Protein AF-A0A835HYX6-F1 (afdb_monomer)

Organism: NCBI:txid261450

Nearest PDB structures (foldseek):
  7l9q-assembly1_B  TM=8.003E-01  e=4.617E-05  Pseudomonas protegens Pf-5
  3noq-assembly1_A  TM=8.013E-01  e=2.191E-04  Pseudomonas fluorescens
  4qyt-assembly2_D  TM=8.532E-01  e=2.681E-03  Schizosaccharomyces pombe
  4ge0-assembly2_D  TM=8.534E-01  e=3.070E-03  Schizosaccharomyces pombe
  4ge3-assembly2_D  TM=8.172E-01  e=6.464E-03  Schizosaccharomyces pombe

Mean predicted aligned error: 3.51 Å

Foldseek 3Di:
DDPPVLQVLQPDPVNVVVVVVCVVVQAADEDEACNLCRRCNVNHDDPPDQWDDDRRYIYGHHDVSVVVSVLVVCCVPPNDVSSCVVVVVVPVD

pLDDT: mean 92.67, std 6.35, range [58.16, 97.94]

InterPro domains:
  IPR002818 DJ-1/PfpI [PF01965] (1-46)
  IPR029062 Class I glutamine amidotransferase-like [G3DSA:3.40.50.880] (1-91)
  IPR029062 Class I glutamine amidotransferase-like [SSF52317] (1-87)
  IPR050325 Protein/nucleic acid deglycase [PTHR48094] (1-44)

Sequence (93 aa):
GGMPSSTSLRDCVVLENMVRKQVEEGRLYAAICAAPAVTLGAWAVAVESRVQEDGQTVMSRGAGTAIEYALVLVEKLYGKEKVDEVVGPLNGL

Radius of gyration: 13.87 Å; Cα contacts (8 Å, |Δi|>4): 114; chains: 1; bounding box: 29×29×36 Å

Secondary structure (DSSP, 8-state):
--TTHHHHHHT-HHHHHHHHHHHHTT--EEEETTHIIIIIGGG-----SSEEEETTEEEE-SGGGHHHHHHHHHHHHH-HHHHHHHHGGGTT-

Structure (mmCIF, N/CA/C/O backbone):
data_AF-A0A835HYX6-F1
#
_entry.id   AF-A0A835HYX6-F1
#
loop_
_atom_site.group_PDB
_atom_site.id
_atom_site.type_symbol
_atom_site.label_atom_id
_atom_site.label_alt_id
_atom_site.label_comp_id
_atom_site.label_asym_id
_atom_site.label_entity_id
_atom_site.label_seq_id
_atom_site.pdbx_PDB_ins_code
_atom_site.Cartn_x
_atom_site.Cartn_y
_atom_site.Cartn_z
_atom_site.occupancy
_atom_site.B_iso_or_equiv
_atom_site.auth_seq_id
_atom_site.auth_comp_id
_atom_site.auth_asym_id
_atom_site.auth_atom_id
_atom_site.pdbx_PDB_model_num
ATOM 1 N N . GLY A 1 1 ? 8.218 -0.188 -2.630 1.00 86.06 1 GLY A N 1
ATOM 2 C CA . GLY A 1 1 ? 8.856 1.074 -3.057 1.00 86.06 1 GLY A CA 1
ATOM 3 C C . GLY A 1 1 ? 10.350 0.873 -3.228 1.00 86.06 1 GLY A C 1
ATOM 4 O O . GLY A 1 1 ? 10.826 -0.227 -2.976 1.00 86.06 1 GLY A O 1
ATOM 5 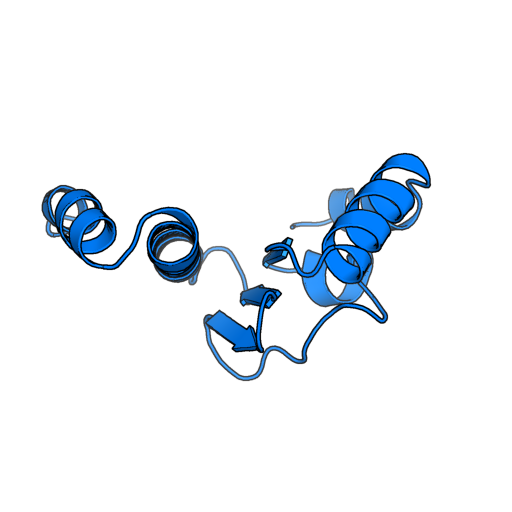N N . GLY A 1 2 ? 11.081 1.915 -3.639 1.00 90.94 2 GLY A N 1
ATOM 6 C CA . GLY A 1 2 ? 12.538 1.867 -3.835 1.00 90.94 2 GLY A CA 1
ATOM 7 C C . GLY A 1 2 ? 12.995 1.091 -5.078 1.00 90.94 2 GLY A C 1
ATOM 8 O O . GLY A 1 2 ? 12.262 0.268 -5.628 1.00 90.94 2 GLY A O 1
ATOM 9 N N . MET A 1 3 ? 14.218 1.364 -5.527 1.00 89.12 3 MET A N 1
ATOM 10 C CA . MET A 1 3 ? 14.872 0.691 -6.657 1.00 89.12 3 MET A CA 1
ATOM 11 C C . MET A 1 3 ? 16.144 -0.016 -6.160 1.00 89.12 3 MET A C 1
ATOM 13 O O . MET A 1 3 ? 16.778 0.512 -5.247 1.00 89.12 3 MET A O 1
ATOM 17 N N . PRO A 1 4 ? 16.514 -1.194 -6.709 1.00 92.75 4 PRO A N 1
ATOM 18 C CA . PRO A 1 4 ? 15.936 -1.873 -7.881 1.00 92.75 4 PRO A CA 1
ATOM 19 C C . PRO A 1 4 ? 14.653 -2.677 -7.604 1.00 92.75 4 PRO A C 1
ATOM 21 O O . PRO A 1 4 ? 13.997 -3.119 -8.545 1.00 92.75 4 PRO A O 1
ATOM 24 N N . SER A 1 5 ? 14.251 -2.833 -6.341 1.00 90.31 5 SER A N 1
ATOM 25 C CA . SER A 1 5 ? 13.167 -3.739 -5.937 1.00 90.31 5 SER A CA 1
ATOM 26 C C . SER A 1 5 ? 11.844 -3.515 -6.675 1.00 90.31 5 SER A C 1
ATOM 28 O O . SER A 1 5 ? 11.206 -4.486 -7.065 1.00 90.31 5 SER A O 1
ATOM 30 N N . SER A 1 6 ? 11.432 -2.264 -6.930 1.00 93.06 6 SER A N 1
ATOM 31 C CA . SER A 1 6 ? 10.175 -1.997 -7.659 1.00 93.06 6 SER A CA 1
ATOM 32 C C . SER A 1 6 ? 10.197 -2.529 -9.100 1.00 93.06 6 SER A C 1
ATOM 34 O O . SER A 1 6 ? 9.148 -2.915 -9.609 1.00 93.06 6 SER A O 1
ATOM 36 N N . THR A 1 7 ? 11.374 -2.609 -9.735 1.00 92.81 7 THR A N 1
ATOM 37 C CA . THR A 1 7 ? 11.529 -3.234 -11.063 1.00 92.81 7 THR A CA 1
ATOM 38 C C . THR A 1 7 ? 11.409 -4.747 -10.966 1.00 92.81 7 THR A C 1
ATOM 40 O O . THR A 1 7 ? 10.636 -5.339 -11.704 1.00 92.81 7 THR A O 1
ATOM 43 N N . SER A 1 8 ? 12.087 -5.373 -10.001 1.00 93.81 8 SER A N 1
ATOM 44 C CA . SER A 1 8 ? 11.957 -6.819 -9.777 1.00 93.81 8 SER A CA 1
ATOM 45 C C . SER A 1 8 ? 10.515 -7.235 -9.478 1.00 93.81 8 SER A C 1
ATOM 47 O O . SER A 1 8 ? 10.072 -8.289 -9.920 1.00 93.81 8 SER A O 1
ATOM 49 N N . LEU A 1 9 ? 9.769 -6.403 -8.744 1.00 94.62 9 LEU A N 1
ATOM 50 C CA . LEU A 1 9 ? 8.361 -6.651 -8.442 1.00 94.62 9 LEU A CA 1
ATOM 51 C C . LEU A 1 9 ? 7.436 -6.453 -9.649 1.00 94.62 9 LEU A C 1
ATOM 53 O O . LEU A 1 9 ? 6.444 -7.166 -9.747 1.00 94.62 9 LEU A O 1
ATOM 57 N N . ARG A 1 10 ? 7.753 -5.528 -10.565 1.00 92.88 10 ARG A N 1
ATOM 58 C CA . ARG A 1 10 ? 6.995 -5.340 -11.815 1.00 92.88 10 ARG A CA 1
ATOM 59 C C . ARG A 1 10 ? 6.986 -6.613 -12.656 1.00 92.88 10 ARG A C 1
ATOM 61 O O . ARG A 1 10 ? 5.958 -6.977 -13.205 1.00 92.88 10 ARG A O 1
ATOM 68 N N . ASP A 1 11 ? 8.126 -7.292 -12.719 1.00 93.31 11 ASP A N 1
ATOM 69 C CA . ASP A 1 11 ? 8.305 -8.475 -13.562 1.00 93.31 11 ASP A CA 1
ATOM 70 C C . ASP A 1 11 ? 7.876 -9.777 -12.832 1.00 93.31 11 ASP A C 1
ATOM 72 O O . ASP A 1 11 ? 8.076 -10.888 -13.326 1.00 93.31 11 ASP A O 1
ATOM 76 N N . CYS A 1 12 ? 7.274 -9.664 -11.638 1.00 95.25 12 CYS A N 1
ATOM 77 C CA . CYS A 1 12 ? 6.821 -10.789 -10.825 1.00 95.25 12 CYS A CA 1
ATOM 78 C C . CYS A 1 12 ? 5.361 -11.157 -11.129 1.00 95.25 12 CYS A C 1
ATOM 80 O O . CYS A 1 12 ? 4.426 -10.586 -10.566 1.00 95.25 12 CYS A O 1
ATOM 82 N N . VAL A 1 13 ? 5.170 -12.205 -11.933 1.00 95.25 13 VAL A N 1
ATOM 83 C CA . VAL A 1 13 ? 3.842 -12.718 -12.329 1.00 95.25 13 VAL A CA 1
ATOM 84 C C . VAL A 1 13 ? 2.963 -13.089 -11.125 1.00 95.25 13 VAL A C 1
ATOM 86 O O . VAL A 1 13 ? 1.743 -12.933 -11.155 1.00 95.25 13 VAL A O 1
ATOM 89 N N . VAL A 1 14 ? 3.562 -13.574 -10.032 1.00 96.69 14 VAL A N 1
ATOM 90 C CA . VAL A 1 14 ? 2.810 -13.902 -8.809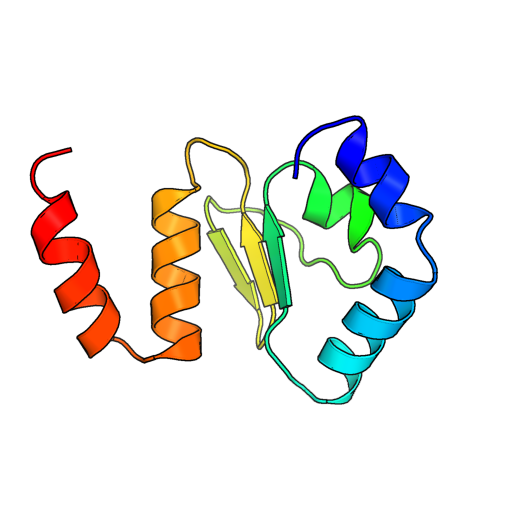 1.00 96.69 14 VAL A CA 1
ATOM 91 C C . VAL A 1 14 ? 2.211 -12.638 -8.194 1.00 96.69 14 VAL A C 1
ATOM 93 O O . VAL A 1 14 ? 1.020 -12.622 -7.888 1.00 96.69 14 VAL A O 1
ATOM 96 N N . LEU A 1 15 ? 3.005 -11.571 -8.056 1.00 94.69 15 LEU A N 1
ATOM 97 C CA . LEU A 1 15 ? 2.523 -10.302 -7.514 1.00 94.69 15 LEU A CA 1
ATOM 98 C C . LEU A 1 15 ? 1.487 -9.662 -8.440 1.00 94.69 15 LEU A C 1
ATOM 100 O O . LEU A 1 15 ? 0.471 -9.173 -7.955 1.00 94.69 15 LEU A O 1
ATOM 104 N N . GLU A 1 16 ? 1.710 -9.707 -9.752 1.00 94.12 16 GLU A N 1
ATOM 105 C CA . GLU A 1 16 ? 0.754 -9.214 -10.743 1.00 94.12 16 GLU A CA 1
ATOM 106 C C . GLU A 1 16 ? -0.622 -9.874 -10.560 1.00 94.12 16 GLU A C 1
ATOM 108 O O . GLU A 1 16 ? -1.634 -9.189 -10.423 1.00 94.12 16 GLU A O 1
ATOM 113 N N . ASN A 1 17 ? -0.661 -11.207 -10.462 1.00 95.50 17 ASN A N 1
ATOM 114 C CA . ASN A 1 17 ? -1.901 -11.947 -10.234 1.00 95.50 17 ASN A CA 1
ATOM 115 C C . ASN A 1 17 ? -2.562 -11.585 -8.895 1.00 95.50 17 ASN A C 1
ATOM 117 O O . ASN A 1 17 ? -3.789 -11.509 -8.814 1.00 95.50 17 ASN A O 1
ATOM 121 N N . MET A 1 18 ? -1.769 -11.351 -7.845 1.00 95.81 18 MET A N 1
ATOM 122 C CA . MET A 1 18 ? -2.287 -10.918 -6.545 1.00 95.81 18 MET A CA 1
ATOM 123 C C . MET A 1 18 ? -2.923 -9.528 -6.625 1.00 95.81 18 MET A C 1
ATOM 125 O O . MET A 1 18 ? -4.035 -9.351 -6.133 1.00 95.81 18 MET A O 1
ATOM 129 N N . VAL A 1 19 ? -2.250 -8.558 -7.252 1.00 94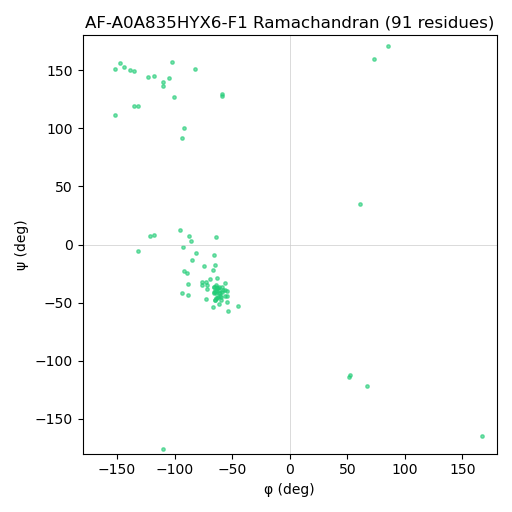.00 19 VAL A N 1
ATOM 130 C CA . VAL A 1 19 ? -2.755 -7.185 -7.421 1.00 94.00 19 VAL A CA 1
ATOM 131 C C . VAL A 1 19 ? -4.002 -7.181 -8.295 1.00 94.00 19 VAL A C 1
ATOM 133 O O . VAL A 1 19 ? -5.006 -6.595 -7.903 1.00 94.00 19 VAL A O 1
ATOM 136 N N . ARG A 1 20 ? -3.990 -7.896 -9.425 1.00 94.38 20 ARG A N 1
ATOM 137 C CA . ARG A 1 20 ? -5.162 -8.015 -10.298 1.00 94.38 20 ARG A CA 1
ATOM 138 C C . ARG A 1 20 ? -6.374 -8.548 -9.535 1.00 94.38 20 ARG A C 1
ATOM 140 O O . ARG A 1 20 ? -7.449 -7.968 -9.618 1.00 94.38 20 ARG A O 1
ATOM 147 N N . LYS A 1 21 ? -6.183 -9.577 -8.706 1.00 96.38 21 LYS A N 1
ATOM 148 C CA . LYS A 1 21 ? -7.249 -10.107 -7.850 1.00 96.38 21 LYS A CA 1
ATOM 149 C C . LYS A 1 21 ? -7.735 -9.094 -6.803 1.00 96.38 21 LYS A C 1
ATOM 151 O O . LYS A 1 21 ? -8.911 -9.097 -6.465 1.00 96.38 21 LYS A O 1
ATOM 156 N N . GLN A 1 22 ? -6.864 -8.242 -6.250 1.00 96.25 22 GLN A N 1
ATOM 157 C CA . GLN A 1 22 ? -7.296 -7.150 -5.359 1.00 96.25 22 GLN A CA 1
ATOM 158 C C . GLN A 1 22 ? -8.209 -6.165 -6.103 1.00 96.25 22 GLN A C 1
ATOM 160 O O . GLN A 1 22 ? -9.273 -5.830 -5.591 1.00 96.25 22 GLN A O 1
ATOM 165 N N . VAL A 1 23 ? -7.828 -5.777 -7.325 1.00 94.06 23 VAL A N 1
ATOM 166 C CA . VAL A 1 23 ? -8.611 -4.877 -8.188 1.00 94.06 23 VAL A CA 1
ATOM 167 C C . VAL A 1 23 ? -9.973 -5.488 -8.530 1.00 94.06 23 VAL A C 1
ATOM 169 O O . VAL A 1 23 ? -10.998 -4.846 -8.321 1.00 94.06 23 VAL A O 1
ATOM 172 N N . GLU A 1 24 ? -9.996 -6.733 -9.012 1.00 95.62 24 GLU A N 1
ATOM 173 C CA . GLU A 1 24 ? -11.220 -7.446 -9.411 1.00 95.62 24 GLU A CA 1
ATOM 174 C C . GLU A 1 24 ? -12.198 -7.641 -8.244 1.00 95.62 24 GLU A C 1
ATOM 176 O O . GLU A 1 24 ? -13.409 -7.542 -8.426 1.00 95.62 24 GLU A O 1
ATOM 181 N N . GLU A 1 25 ? -11.685 -7.889 -7.037 1.00 97.31 25 GLU A N 1
ATOM 182 C CA . GLU A 1 25 ? -12.500 -8.075 -5.830 1.00 97.31 25 GLU A CA 1
ATOM 183 C C . GLU A 1 25 ? -12.857 -6.751 -5.133 1.00 97.31 25 GLU A C 1
ATOM 185 O O . GLU A 1 25 ? -13.479 -6.771 -4.071 1.00 97.31 25 GLU A O 1
ATOM 190 N N . GLY A 1 26 ? -12.465 -5.599 -5.693 1.00 95.44 26 GLY A N 1
ATOM 191 C CA . GLY A 1 26 ? -12.736 -4.289 -5.100 1.00 95.44 26 GLY A CA 1
ATOM 192 C C . GLY A 1 26 ? -12.106 -4.125 -3.715 1.00 95.44 26 GLY A C 1
ATOM 193 O O . GLY A 1 26 ? -12.700 -3.515 -2.827 1.00 95.44 26 GLY A O 1
ATOM 194 N N . ARG A 1 27 ? -10.925 -4.709 -3.510 1.00 97.19 27 ARG A N 1
ATOM 195 C CA . ARG A 1 27 ? -10.196 -4.676 -2.243 1.00 97.19 27 ARG A CA 1
ATOM 196 C C . ARG A 1 27 ? -9.061 -3.661 -2.285 1.00 97.19 27 ARG A C 1
ATOM 198 O O . ARG A 1 27 ? -8.529 -3.332 -3.344 1.00 97.19 27 ARG A O 1
ATOM 205 N N . LEU A 1 28 ? -8.671 -3.211 -1.096 1.00 96.75 28 LEU A N 1
ATOM 206 C CA . LEU A 1 28 ? -7.607 -2.237 -0.911 1.00 96.75 28 LEU A CA 1
ATOM 207 C C . LEU A 1 28 ? -6.276 -2.736 -1.494 1.00 96.75 28 LEU A C 1
ATOM 209 O O . LEU A 1 28 ? -5.787 -3.812 -1.140 1.00 96.75 28 LEU A O 1
ATOM 213 N N . TYR A 1 29 ? -5.639 -1.906 -2.313 1.00 96.19 29 TYR A N 1
ATOM 214 C CA . TYR A 1 29 ? -4.242 -2.072 -2.698 1.00 96.19 29 TYR A CA 1
ATOM 215 C C . TYR A 1 29 ? -3.532 -0.722 -2.717 1.00 96.19 29 TYR A C 1
ATOM 217 O O . TYR A 1 29 ? -4.133 0.332 -2.930 1.00 96.19 29 TYR A O 1
ATOM 225 N N . ALA A 1 30 ? -2.232 -0.747 -2.443 1.00 96.62 30 ALA A N 1
ATOM 226 C CA . ALA A 1 30 ? -1.507 0.477 -2.170 1.00 96.62 30 ALA A CA 1
ATOM 227 C C . ALA A 1 30 ? -0.029 0.378 -2.541 1.00 96.62 30 ALA A C 1
ATOM 229 O O . ALA A 1 30 ? 0.569 -0.702 -2.505 1.00 96.62 30 ALA A O 1
ATOM 230 N N . ALA A 1 31 ? 0.571 1.512 -2.897 1.00 96.50 31 ALA A N 1
ATOM 231 C CA . ALA A 1 31 ? 1.988 1.586 -3.214 1.00 96.50 31 ALA A CA 1
ATOM 232 C C . ALA A 1 31 ? 2.616 2.930 -2.828 1.00 96.50 31 ALA A C 1
ATOM 234 O O . ALA A 1 31 ? 1.971 3.971 -2.758 1.00 96.50 31 ALA A O 1
ATOM 235 N N . ILE A 1 32 ? 3.932 2.906 -2.615 1.00 96.19 32 ILE A N 1
ATOM 236 C CA . ILE A 1 32 ? 4.712 4.072 -2.189 1.00 96.19 32 ILE A CA 1
ATOM 237 C C . ILE A 1 32 ? 6.017 4.209 -2.980 1.00 96.19 32 ILE A C 1
ATOM 239 O O . ILE A 1 32 ? 6.651 3.209 -3.354 1.00 96.19 32 ILE A O 1
ATOM 243 N N . CYS A 1 33 ? 6.462 5.455 -3.160 1.00 94.94 33 CYS A N 1
ATOM 244 C CA . CYS A 1 33 ? 7.711 5.833 -3.820 1.00 94.94 33 CYS A CA 1
ATOM 245 C C . CYS A 1 33 ? 7.685 5.493 -5.318 1.00 94.94 33 CYS A C 1
ATOM 247 O O . CYS A 1 33 ? 6.811 5.962 -6.032 1.00 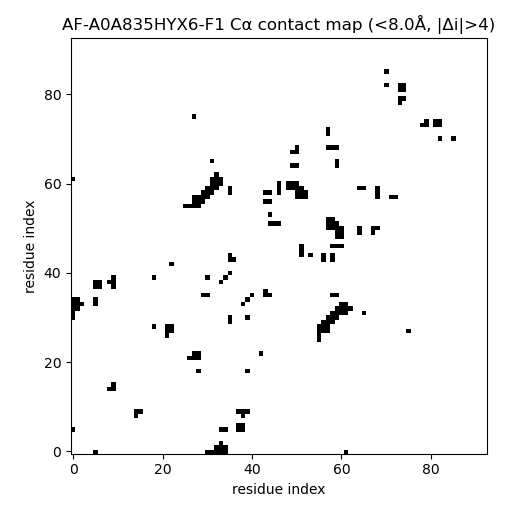94.94 33 CYS A O 1
ATOM 249 N N . ALA A 1 34 ? 8.620 4.679 -5.811 1.00 92.75 34 ALA A N 1
ATOM 250 C CA . ALA A 1 34 ? 8.656 4.255 -7.211 1.00 92.75 34 ALA A CA 1
ATOM 251 C C . ALA A 1 34 ? 7.586 3.201 -7.561 1.00 92.75 34 ALA A C 1
ATOM 253 O O . ALA A 1 34 ? 7.276 3.003 -8.732 1.00 92.75 34 ALA A O 1
ATOM 254 N N . ALA A 1 35 ? 7.021 2.512 -6.564 1.00 94.25 35 ALA A N 1
ATOM 255 C CA . ALA A 1 35 ? 6.155 1.358 -6.801 1.00 94.25 35 ALA A CA 1
ATOM 256 C C . ALA A 1 35 ? 4.818 1.674 -7.506 1.00 94.25 35 ALA A C 1
ATOM 258 O O . ALA A 1 35 ? 4.435 0.851 -8.334 1.00 94.25 35 ALA A O 1
ATOM 259 N N . PRO A 1 36 ? 4.126 2.812 -7.270 1.00 93.25 36 PRO A N 1
ATOM 260 C CA . PRO A 1 36 ? 2.929 3.159 -8.037 1.00 93.25 36 PRO A CA 1
ATOM 261 C C . PRO A 1 36 ? 3.199 3.130 -9.547 1.00 93.25 36 PRO A C 1
ATOM 263 O O . PRO A 1 36 ? 2.623 2.322 -10.263 1.00 93.25 36 PRO A O 1
ATOM 266 N N . ALA A 1 37 ? 4.168 3.912 -10.027 1.00 90.88 37 ALA A N 1
ATOM 267 C CA . ALA A 1 37 ? 4.454 3.997 -11.458 1.00 90.88 37 ALA A CA 1
ATOM 268 C C . ALA A 1 37 ? 5.130 2.734 -12.023 1.00 90.88 37 ALA A C 1
ATOM 270 O O . ALA A 1 37 ? 4.842 2.332 -13.146 1.00 90.88 37 ALA A O 1
ATOM 271 N N . VAL A 1 38 ? 6.044 2.116 -11.267 1.00 91.31 38 VAL A N 1
ATOM 272 C CA . VAL A 1 38 ? 6.885 1.023 -11.784 1.00 91.31 38 VAL A CA 1
ATOM 273 C C . VAL A 1 38 ? 6.232 -0.345 -11.611 1.00 91.31 38 VAL A C 1
ATOM 275 O O . VAL A 1 38 ? 6.296 -1.153 -12.527 1.00 91.31 38 VAL A O 1
ATOM 278 N N . THR A 1 39 ? 5.637 -0.625 -10.449 1.00 91.94 39 THR A N 1
ATOM 279 C CA . THR A 1 39 ? 5.106 -1.955 -10.109 1.00 91.94 39 THR A CA 1
ATOM 280 C C . THR A 1 39 ? 3.624 -2.089 -10.443 1.00 91.94 39 THR A C 1
ATOM 282 O O . THR A 1 39 ? 3.223 -3.130 -10.945 1.00 91.94 39 THR A O 1
ATOM 285 N N . LEU A 1 40 ? 2.808 -1.064 -10.167 1.00 90.75 40 LEU A N 1
ATOM 286 C CA . LEU A 1 40 ? 1.360 -1.133 -10.405 1.00 90.75 40 LEU A CA 1
ATOM 287 C C . LEU A 1 40 ? 0.957 -0.685 -11.814 1.00 90.75 40 LEU A C 1
ATOM 289 O O . LEU A 1 40 ? -0.083 -1.119 -12.303 1.00 90.75 40 LEU A O 1
ATOM 293 N N . GLY A 1 41 ? 1.770 0.143 -12.479 1.00 86.19 41 GLY A N 1
ATOM 294 C CA . GLY A 1 41 ? 1.589 0.505 -13.885 1.00 86.19 41 GLY A CA 1
ATOM 295 C C . GLY A 1 41 ? 0.172 1.004 -14.183 1.00 86.19 41 GLY A C 1
ATOM 296 O O . GLY A 1 41 ? -0.244 2.036 -13.667 1.00 86.19 41 GLY A O 1
ATOM 297 N N . ALA A 1 42 ? -0.579 0.247 -14.989 1.00 86.00 42 ALA A N 1
ATOM 298 C CA . ALA A 1 42 ? -1.946 0.583 -15.397 1.00 86.00 42 ALA A CA 1
ATOM 299 C C . ALA A 1 42 ? -2.976 0.606 -14.248 1.00 86.00 42 ALA A C 1
ATOM 301 O O . ALA A 1 42 ? -4.044 1.186 -14.412 1.00 86.00 42 ALA A O 1
ATOM 302 N N . TRP A 1 43 ? -2.674 -0.004 -13.097 1.00 88.31 43 TRP A N 1
ATOM 303 C CA . TRP A 1 43 ? -3.542 0.015 -11.911 1.00 88.31 43 TRP A CA 1
ATOM 304 C C . TRP A 1 43 ? -3.216 1.150 -10.937 1.00 88.31 43 TRP A C 1
ATOM 306 O O . TRP A 1 43 ? -3.866 1.273 -9.897 1.00 88.31 43 TRP A O 1
ATOM 316 N N . ALA A 1 44 ? -2.186 1.946 -11.220 1.00 88.50 44 ALA A N 1
ATOM 317 C CA . ALA A 1 44 ? -1.821 3.080 -10.391 1.00 88.50 44 ALA A CA 1
ATOM 318 C C . ALA A 1 44 ? -2.671 4.307 -10.712 1.00 88.50 44 ALA A C 1
ATOM 320 O O . ALA A 1 44 ? -3.063 4.539 -11.853 1.00 88.50 44 ALA A O 1
ATOM 321 N N . VAL A 1 45 ? -2.860 5.141 -9.695 1.00 87.94 45 VAL A N 1
ATOM 322 C CA . VAL A 1 45 ? -3.466 6.465 -9.837 1.00 87.94 45 VAL A CA 1
ATOM 323 C C 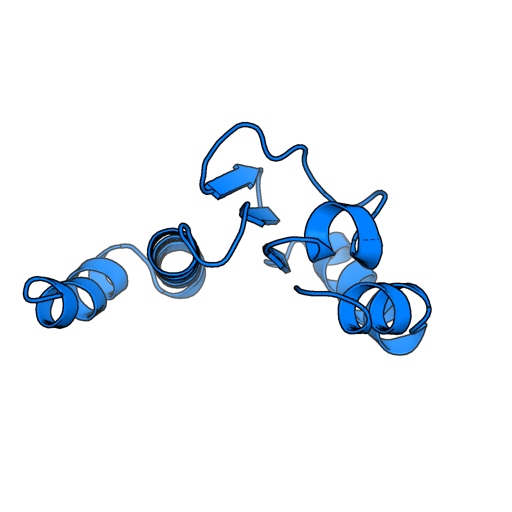. VAL A 1 45 ? -2.363 7.513 -9.749 1.00 87.94 45 VAL A C 1
ATOM 325 O O . VAL A 1 45 ? -1.384 7.334 -9.013 1.00 87.94 45 VAL A O 1
ATOM 328 N N . ALA A 1 46 ? -2.483 8.581 -10.540 1.00 85.19 46 ALA A N 1
ATOM 329 C CA . ALA A 1 46 ? -1.498 9.653 -10.572 1.00 85.19 46 ALA A CA 1
ATOM 330 C C . ALA A 1 46 ? -1.357 10.282 -9.177 1.00 85.19 46 ALA A C 1
ATOM 332 O O . ALA A 1 46 ? -2.344 10.663 -8.556 1.00 85.19 46 ALA A O 1
ATOM 333 N N . VAL A 1 47 ? -0.125 10.373 -8.672 1.00 84.81 47 VAL A N 1
ATOM 334 C CA . VAL A 1 47 ? 0.146 10.896 -7.326 1.00 84.81 47 VAL A CA 1
ATOM 335 C C . VAL A 1 47 ? 0.443 12.389 -7.415 1.00 84.81 47 VAL A C 1
ATOM 337 O O . VAL A 1 47 ? 1.592 12.783 -7.618 1.00 84.81 47 VAL A O 1
ATOM 340 N N . GLU A 1 48 ? -0.589 13.216 -7.270 1.00 85.25 48 GLU A N 1
ATOM 341 C CA . GLU A 1 48 ? -0.457 14.682 -7.316 1.00 85.25 48 GLU A CA 1
ATOM 342 C C . GLU A 1 48 ? -0.227 15.301 -5.926 1.00 85.25 48 GLU A C 1
ATOM 344 O O . GLU A 1 48 ? 0.368 16.373 -5.793 1.00 85.25 48 GLU A O 1
ATOM 349 N N . SER A 1 49 ? -0.622 14.591 -4.867 1.00 88.56 49 SER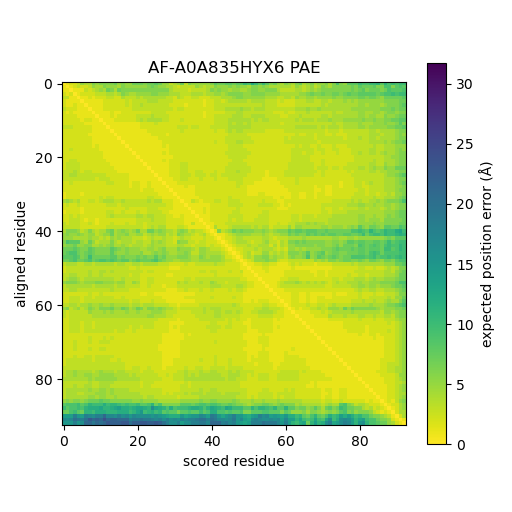 A N 1
ATOM 350 C CA . SER A 1 49 ? -0.472 14.988 -3.465 1.00 88.56 49 SER A CA 1
ATOM 351 C C . SER A 1 49 ? 0.564 14.121 -2.726 1.00 88.56 49 SER A C 1
ATOM 353 O O . SER A 1 49 ? 1.258 13.290 -3.310 1.00 88.56 49 SER A O 1
ATOM 355 N N . ARG A 1 50 ? 0.730 14.326 -1.412 1.00 94.75 50 ARG A N 1
ATOM 356 C CA . ARG A 1 50 ? 1.617 13.489 -0.576 1.00 94.75 50 ARG A CA 1
ATOM 357 C C . ARG A 1 50 ? 1.114 12.043 -0.473 1.00 94.75 50 ARG A C 1
ATOM 359 O O . ARG A 1 50 ? 1.913 11.102 -0.573 1.00 94.75 50 ARG A O 1
ATOM 366 N N . VAL A 1 51 ? -0.200 11.890 -0.318 1.00 96.12 51 VAL A N 1
ATOM 367 C CA . VAL A 1 51 ? -0.938 10.625 -0.343 1.00 96.12 51 VAL A CA 1
ATOM 368 C C . VAL A 1 51 ? -2.187 10.827 -1.198 1.00 96.12 51 VAL A C 1
ATOM 370 O O . VAL A 1 51 ? -3.014 11.683 -0.890 1.00 96.12 51 VAL A O 1
ATOM 373 N N . GLN A 1 52 ? -2.296 10.065 -2.279 1.00 96.00 52 GLN A N 1
ATOM 374 C CA . GLN A 1 52 ? -3.438 10.067 -3.181 1.00 96.00 52 GLN A CA 1
ATOM 375 C C . GLN A 1 52 ? -4.334 8.876 -2.863 1.00 96.00 52 GLN A C 1
ATOM 377 O O . GLN A 1 52 ? -3.876 7.733 -2.869 1.00 96.00 52 GLN A O 1
ATOM 382 N N . GLU A 1 53 ? -5.612 9.150 -2.642 1.00 94.62 53 GLU A N 1
ATOM 383 C CA . GLU A 1 53 ? -6.654 8.138 -2.524 1.00 94.62 53 GLU A CA 1
ATOM 384 C C . GLU A 1 53 ? -7.575 8.211 -3.738 1.00 94.62 53 GLU A C 1
ATOM 386 O O . GLU A 1 53 ? -7.924 9.304 -4.190 1.00 94.62 53 GLU A O 1
ATOM 391 N N . ASP A 1 54 ? -7.979 7.052 -4.245 1.00 92.56 54 ASP A N 1
ATOM 392 C CA . ASP A 1 54 ? -9.050 6.930 -5.234 1.00 92.56 54 ASP A CA 1
ATOM 393 C C . ASP A 1 54 ? -9.716 5.559 -5.075 1.00 92.56 54 ASP A C 1
ATOM 395 O O . ASP A 1 54 ? -9.084 4.518 -5.278 1.00 92.56 54 ASP A O 1
ATOM 399 N N . GLY A 1 55 ? -10.968 5.543 -4.615 1.00 91.31 55 GLY A N 1
ATOM 400 C CA . GLY A 1 55 ? -11.684 4.318 -4.261 1.00 91.31 55 GLY A CA 1
ATOM 401 C C . GLY A 1 55 ? -10.903 3.427 -3.282 1.00 91.31 55 GLY A C 1
ATOM 402 O O . GLY A 1 55 ? -10.715 3.775 -2.113 1.00 91.31 55 GLY A O 1
ATOM 403 N N . GLN A 1 56 ? -10.476 2.261 -3.780 1.00 93.19 56 GLN A N 1
ATOM 404 C CA . GLN A 1 56 ? -9.723 1.222 -3.057 1.00 93.19 56 GLN A CA 1
ATOM 405 C C . GLN A 1 56 ? -8.204 1.328 -3.256 1.00 93.19 56 GLN A C 1
ATOM 407 O O . GLN A 1 56 ? -7.457 0.406 -2.932 1.00 93.19 56 GLN A O 1
ATOM 412 N N . THR A 1 57 ? -7.736 2.439 -3.814 1.00 95.00 57 THR A N 1
ATOM 413 C CA . THR A 1 57 ? -6.327 2.658 -4.122 1.00 95.00 57 THR A CA 1
ATOM 414 C C . THR A 1 57 ? -5.741 3.715 -3.196 1.00 95.00 57 THR A C 1
ATOM 416 O O . THR A 1 57 ? -6.371 4.743 -2.934 1.00 95.00 57 THR A O 1
ATOM 419 N N . VAL A 1 58 ? -4.531 3.462 -2.691 1.00 96.94 58 VAL A N 1
ATOM 420 C CA . VAL A 1 58 ? -3.766 4.439 -1.901 1.00 96.94 58 VAL A CA 1
ATOM 421 C C . VAL A 1 58 ? -2.339 4.514 -2.433 1.00 96.94 58 VAL A C 1
ATOM 423 O O . VAL A 1 58 ? -1.600 3.530 -2.416 1.00 96.94 58 VAL A O 1
ATOM 426 N N . MET A 1 59 ? -1.924 5.686 -2.901 1.00 96.06 59 MET A N 1
ATOM 427 C CA . MET A 1 59 ? -0.611 5.906 -3.506 1.00 96.06 59 MET A CA 1
ATOM 428 C C . MET A 1 59 ? 0.143 7.008 -2.769 1.00 96.06 59 MET A C 1
ATOM 430 O O . MET A 1 59 ? -0.451 7.985 -2.329 1.00 96.06 59 MET A O 1
ATOM 434 N N . SER A 1 60 ? 1.463 6.892 -2.627 1.00 97.00 60 SER A N 1
ATOM 435 C CA . SER A 1 60 ? 2.246 7.903 -1.905 1.00 97.00 60 SER A CA 1
ATOM 436 C C . SER A 1 60 ? 3.635 8.152 -2.494 1.00 97.00 60 SER A C 1
ATOM 438 O O . SER A 1 60 ? 4.238 7.274 -3.115 1.00 97.00 60 SER A O 1
ATOM 440 N N . ARG A 1 61 ? 4.162 9.369 -2.297 1.00 93.75 61 ARG A N 1
ATOM 441 C CA . ARG A 1 61 ? 5.357 9.881 -2.990 1.00 93.75 61 ARG A CA 1
ATOM 442 C C . ARG A 1 61 ? 6.694 9.330 -2.496 1.00 93.75 61 ARG A C 1
ATOM 444 O O . ARG A 1 61 ? 7.615 9.213 -3.301 1.00 93.75 61 ARG A O 1
ATOM 451 N N . GLY A 1 62 ? 6.860 9.006 -1.213 1.00 91.62 62 GLY A N 1
ATOM 452 C CA . GLY A 1 62 ? 8.155 8.528 -0.718 1.00 91.62 62 GLY A CA 1
ATOM 453 C C . GLY A 1 62 ? 8.299 8.479 0.798 1.00 91.62 62 GLY A C 1
ATOM 454 O O . GLY A 1 62 ? 7.326 8.557 1.533 1.00 91.62 62 GLY A O 1
ATOM 455 N N . ALA A 1 63 ? 9.536 8.354 1.284 1.00 91.81 63 ALA A N 1
ATOM 456 C CA . ALA A 1 63 ? 9.809 8.196 2.717 1.00 91.81 63 ALA A CA 1
ATOM 457 C C . ALA A 1 63 ? 9.252 9.351 3.571 1.00 91.81 63 ALA A C 1
ATOM 459 O O . ALA A 1 63 ? 8.674 9.106 4.624 1.00 91.81 63 ALA A O 1
ATOM 460 N N . GLY A 1 64 ? 9.335 10.595 3.083 1.00 93.81 64 GLY A N 1
ATOM 461 C CA . GLY A 1 64 ? 8.787 11.771 3.777 1.00 93.81 64 GLY A CA 1
ATOM 462 C C . GLY A 1 64 ? 7.258 11.789 3.901 1.00 93.81 64 GLY A C 1
ATOM 463 O O . GLY A 1 64 ? 6.711 12.638 4.594 1.00 93.81 64 GLY A O 1
ATOM 464 N N . THR A 1 65 ? 6.556 10.870 3.241 1.00 94.94 65 THR A N 1
ATOM 465 C CA . THR A 1 65 ? 5.095 10.730 3.292 1.00 94.94 65 THR A CA 1
ATOM 466 C C . THR A 1 65 ? 4.676 9.379 3.874 1.00 94.94 65 THR A C 1
ATOM 468 O O . THR A 1 65 ? 3.498 9.045 3.853 1.00 94.94 65 THR A O 1
ATOM 471 N N . ALA A 1 66 ? 5.620 8.592 4.407 1.00 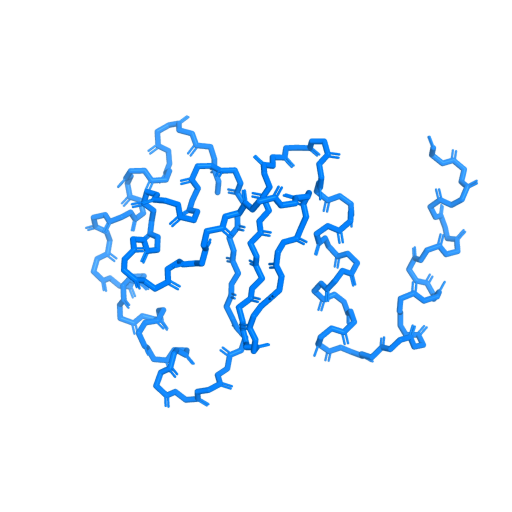95.31 66 ALA A N 1
ATOM 472 C CA . ALA A 1 66 ? 5.357 7.237 4.882 1.00 95.31 66 ALA A CA 1
ATOM 473 C C . ALA A 1 66 ? 4.426 7.195 6.103 1.00 95.31 66 ALA A C 1
ATOM 475 O O . ALA A 1 66 ? 3.594 6.297 6.183 1.00 95.31 66 ALA A O 1
ATOM 476 N N . ILE A 1 67 ? 4.537 8.165 7.020 1.00 95.12 67 ILE A N 1
ATOM 477 C CA . ILE A 1 67 ? 3.646 8.257 8.189 1.00 95.12 67 ILE A CA 1
ATOM 478 C C . ILE A 1 67 ? 2.218 8.565 7.735 1.00 95.12 67 ILE A C 1
ATOM 480 O O . ILE A 1 67 ? 1.310 7.799 8.033 1.00 95.12 67 ILE A O 1
ATOM 484 N N . GLU A 1 68 ? 2.028 9.628 6.950 1.00 95.25 68 GLU A N 1
ATOM 485 C CA . GLU A 1 68 ? 0.719 9.994 6.383 1.00 95.25 68 GLU A CA 1
ATOM 486 C C . GLU A 1 68 ? 0.100 8.825 5.603 1.00 95.25 68 GLU A C 1
ATOM 488 O O . GLU A 1 68 ? -1.065 8.490 5.791 1.00 95.25 68 GLU A O 1
ATOM 493 N N . TYR A 1 69 ? 0.903 8.150 4.778 1.00 97.06 69 TYR A N 1
ATOM 494 C CA . TYR A 1 69 ? 0.487 6.970 4.027 1.00 97.06 69 TYR A CA 1
ATOM 495 C C . TYR A 1 69 ? 0.033 5.826 4.941 1.00 97.06 69 TYR A C 1
ATOM 497 O O . TYR A 1 69 ? -1.003 5.215 4.690 1.00 97.06 69 TYR A O 1
ATOM 505 N N . ALA A 1 70 ? 0.778 5.546 6.013 1.00 97.06 70 ALA A N 1
ATOM 506 C CA . ALA A 1 70 ? 0.411 4.515 6.976 1.00 97.06 70 ALA A CA 1
ATOM 507 C C . ALA A 1 70 ? -0.902 4.849 7.698 1.00 97.06 70 ALA A C 1
ATOM 509 O O . ALA A 1 70 ? -1.739 3.965 7.851 1.00 97.06 70 ALA A O 1
ATOM 510 N N . LEU A 1 71 ? -1.114 6.109 8.088 1.00 96.75 71 LEU A N 1
ATOM 511 C CA . LEU A 1 71 ? -2.349 6.537 8.751 1.00 96.75 71 LEU A CA 1
ATOM 512 C C . LEU A 1 71 ? -3.571 6.399 7.835 1.00 96.75 71 LEU A C 1
ATOM 514 O O . LEU A 1 71 ? -4.599 5.896 8.280 1.00 96.75 71 LEU A O 1
ATOM 518 N N . VAL A 1 72 ? -3.443 6.731 6.546 1.00 96.81 72 VAL A N 1
ATOM 519 C CA . VAL A 1 72 ? -4.515 6.500 5.560 1.00 96.81 72 VAL A CA 1
ATOM 520 C C . VAL A 1 72 ? -4.842 5.008 5.432 1.00 96.81 72 VAL A C 1
ATOM 522 O O . VAL A 1 72 ? -6.011 4.627 5.389 1.00 96.81 72 VAL A O 1
ATOM 525 N N . LEU A 1 73 ? -3.832 4.132 5.416 1.00 97.75 73 LEU A N 1
ATOM 526 C CA . LEU A 1 73 ? -4.071 2.685 5.394 1.00 97.75 73 LEU A CA 1
ATOM 527 C C . LEU A 1 73 ? -4.756 2.190 6.672 1.00 97.75 73 LEU A C 1
ATOM 529 O O . LEU A 1 73 ? -5.647 1.346 6.587 1.00 97.75 73 LEU A O 1
ATOM 533 N N . VAL A 1 74 ? -4.369 2.712 7.839 1.00 97.94 74 VAL A N 1
ATOM 534 C CA . VAL A 1 74 ? -5.038 2.400 9.110 1.00 97.94 74 VAL A CA 1
ATOM 535 C C . VAL A 1 74 ? -6.505 2.813 9.048 1.00 97.94 74 VAL A C 1
ATOM 537 O O . VAL A 1 74 ? -7.364 2.004 9.389 1.00 97.94 74 VAL A O 1
ATOM 540 N N . GLU A 1 75 ? -6.807 4.010 8.546 1.00 96.81 75 GLU A N 1
ATOM 541 C CA . GLU A 1 75 ? -8.186 4.477 8.394 1.00 96.81 75 GLU A CA 1
ATOM 542 C C . GLU A 1 75 ? -9.003 3.558 7.478 1.00 96.81 75 GLU A C 1
ATOM 544 O O . GLU A 1 75 ? -10.103 3.143 7.840 1.00 96.81 75 GLU A O 1
ATOM 549 N N . LYS A 1 76 ? -8.461 3.191 6.311 1.00 96.19 76 LYS A N 1
ATOM 550 C CA . LYS A 1 76 ? -9.150 2.324 5.338 1.00 96.19 76 LYS A CA 1
ATOM 551 C C . LYS A 1 76 ? -9.417 0.922 5.874 1.00 96.19 76 LYS A C 1
ATOM 553 O O . LYS A 1 76 ? -10.432 0.326 5.527 1.00 96.19 76 LYS A O 1
ATOM 558 N N . LEU A 1 77 ? -8.492 0.382 6.667 1.00 96.50 77 LEU A N 1
ATOM 559 C CA . LEU A 1 77 ? -8.562 -0.991 7.165 1.00 96.50 77 LEU A CA 1
ATOM 560 C C . LEU A 1 77 ? -9.339 -1.113 8.479 1.00 96.50 77 LEU A C 1
ATOM 562 O O . LEU A 1 77 ? -9.995 -2.129 8.699 1.00 96.50 77 LEU A O 1
ATOM 566 N N . TYR A 1 78 ? -9.253 -0.107 9.349 1.00 97.31 78 TYR A N 1
ATOM 567 C CA . TYR A 1 78 ? -9.710 -0.198 10.738 1.00 97.31 78 TYR A CA 1
ATOM 568 C C . TYR A 1 78 ? -10.594 0.972 11.189 1.00 97.31 78 TYR A C 1
ATOM 570 O O . TYR A 1 78 ? -11.135 0.928 12.292 1.00 97.31 78 TYR A O 1
ATOM 578 N N . GLY A 1 79 ? -10.775 1.998 10.357 1.00 96.69 79 GLY A N 1
ATOM 579 C CA . GLY A 1 79 ? -11.585 3.173 10.668 1.00 96.6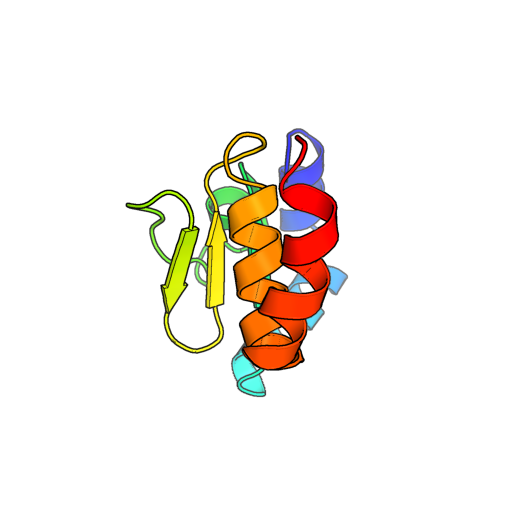9 79 GLY A CA 1
ATOM 580 C C . GLY A 1 79 ? -10.839 4.265 11.441 1.00 96.69 79 GLY A C 1
ATOM 581 O O . GLY A 1 79 ? -9.717 4.089 11.915 1.00 96.69 79 GLY A O 1
ATOM 582 N N . LYS A 1 80 ? -11.495 5.425 11.564 1.00 95.62 80 LYS A N 1
ATOM 583 C CA . LYS A 1 80 ? -10.918 6.658 12.132 1.00 95.62 80 LYS A CA 1
ATOM 584 C C . LYS A 1 80 ? -10.517 6.545 13.599 1.00 95.62 80 LYS A C 1
ATOM 586 O O . LYS A 1 80 ? -9.466 7.045 13.967 1.00 95.62 80 LYS A O 1
ATOM 591 N N . GLU A 1 81 ? -11.296 5.833 14.410 1.00 96.50 81 GLU A N 1
ATOM 592 C CA . GLU A 1 81 ? -10.966 5.606 15.826 1.00 96.50 81 GLU A CA 1
ATOM 593 C C . GLU A 1 81 ? -9.577 4.966 15.978 1.00 96.50 81 GLU A C 1
ATOM 595 O O . GLU A 1 81 ? -8.779 5.368 16.824 1.00 96.50 81 GLU A O 1
ATOM 600 N N . LYS A 1 82 ? -9.235 4.024 15.087 1.00 97.56 82 LYS A N 1
ATOM 601 C CA . LYS A 1 82 ? -7.922 3.379 15.117 1.00 97.56 82 LYS A CA 1
ATOM 602 C C . LYS A 1 82 ? -6.793 4.332 14.729 1.00 97.56 82 LYS A C 1
ATOM 604 O O . LYS A 1 82 ? -5.672 4.160 15.200 1.00 97.56 82 LYS A O 1
ATOM 609 N N . VAL A 1 83 ? -7.071 5.325 13.887 1.00 96.81 83 VAL A N 1
ATOM 610 C CA . VAL A 1 83 ? -6.099 6.372 13.549 1.00 96.81 83 VAL A CA 1
ATOM 611 C C . VAL A 1 83 ? -5.758 7.176 14.797 1.00 96.81 83 VAL A C 1
ATOM 613 O O . VAL A 1 83 ? -4.577 7.357 15.075 1.00 96.81 83 VAL A O 1
ATOM 616 N N . ASP A 1 84 ? -6.755 7.583 15.583 1.00 94.88 84 ASP A N 1
ATOM 617 C CA . ASP A 1 84 ? -6.542 8.370 16.804 1.00 94.88 84 ASP A CA 1
ATOM 618 C C . ASP A 1 84 ? -5.671 7.615 17.823 1.00 94.88 84 ASP A C 1
ATOM 620 O O . ASP A 1 84 ? -4.729 8.179 18.390 1.00 94.88 84 ASP A O 1
ATOM 624 N N . GLU A 1 85 ? -5.913 6.310 17.992 1.00 95.19 85 GLU A N 1
ATOM 625 C CA . GLU A 1 85 ? -5.079 5.439 18.830 1.00 95.19 85 GLU A CA 1
ATOM 626 C C . GLU A 1 85 ? -3.623 5.350 18.340 1.00 95.19 85 GLU A C 1
ATOM 628 O O . GLU A 1 85 ? -2.699 5.333 19.154 1.00 95.19 85 GLU A O 1
ATOM 633 N N . VAL A 1 86 ? -3.400 5.291 17.021 1.00 94.56 86 VAL A N 1
ATOM 634 C CA . VAL A 1 86 ? -2.056 5.202 16.419 1.00 94.56 86 VAL A CA 1
ATOM 635 C C . VAL A 1 86 ? -1.333 6.550 16.443 1.00 94.56 86 VAL A C 1
ATOM 637 O O . VAL A 1 86 ? -0.116 6.583 16.619 1.00 94.56 86 VAL A O 1
ATOM 640 N N . VAL A 1 87 ? -2.054 7.660 16.285 1.00 93.06 87 VAL A N 1
ATOM 641 C CA . VAL A 1 87 ? -1.493 9.018 16.309 1.00 93.06 87 VAL A CA 1
ATOM 642 C C . VAL A 1 87 ? -1.087 9.432 17.720 1.00 93.06 87 VAL A C 1
ATOM 644 O O . VAL A 1 87 ? -0.070 10.104 17.872 1.00 93.06 87 VAL A O 1
ATOM 647 N N . GLY A 1 88 ? -1.817 9.004 18.757 1.00 88.38 88 GLY A N 1
ATOM 648 C CA . GLY A 1 88 ? -1.517 9.336 20.155 1.00 88.38 88 GLY A CA 1
ATOM 649 C C . GLY A 1 88 ? -0.027 9.197 20.527 1.00 88.38 88 GLY A C 1
ATOM 650 O O . GLY A 1 88 ? 0.564 10.176 20.989 1.00 88.38 88 GLY A O 1
ATOM 651 N N . PRO A 1 89 ? 0.612 8.037 20.274 1.00 86.38 89 PRO A N 1
ATOM 652 C CA . PRO A 1 89 ? 2.048 7.825 20.487 1.00 86.38 89 PRO A CA 1
ATOM 653 C C . PRO A 1 89 ? 2.993 8.625 19.572 1.00 86.38 89 PRO A C 1
ATOM 655 O O . PRO A 1 89 ? 4.159 8.798 19.918 1.00 86.38 89 PRO A O 1
ATOM 658 N N . LEU A 1 90 ? 2.531 9.083 18.404 1.00 84.00 90 LEU A N 1
ATOM 659 C CA . LEU A 1 90 ? 3.351 9.786 17.408 1.00 84.00 90 LEU A CA 1
ATOM 660 C C . LEU A 1 90 ? 3.476 11.290 17.682 1.00 84.00 90 LEU A C 1
ATOM 662 O O . LEU A 1 90 ? 4.364 11.921 17.121 1.00 84.00 90 LEU A O 1
ATOM 666 N N . ASN A 1 91 ? 2.656 11.863 18.569 1.00 73.12 91 ASN A N 1
ATOM 667 C CA . ASN A 1 91 ? 2.651 13.298 18.902 1.00 73.12 91 ASN A CA 1
ATOM 668 C C . ASN A 1 91 ? 3.947 13.820 19.576 1.00 73.12 91 ASN A C 1
ATOM 670 O O . ASN A 1 91 ? 3.990 14.970 20.012 1.00 73.12 91 ASN A O 1
ATOM 674 N N . GLY A 1 92 ? 4.988 12.988 19.685 1.00 61.09 92 GLY A N 1
ATOM 675 C CA . GLY A 1 92 ? 6.326 13.347 20.167 1.00 61.09 92 GLY A CA 1
ATOM 676 C C . GLY A 1 92 ? 7.469 13.087 19.172 1.00 61.09 92 GLY A C 1
ATOM 677 O O . GLY A 1 92 ? 8.626 13.189 19.579 1.00 61.09 92 GLY A O 1
ATOM 678 N N . LEU A 1 93 ? 7.162 12.716 17.920 1.00 58.16 93 LEU A N 1
ATOM 679 C CA . LEU A 1 93 ? 8.107 12.644 16.789 1.00 58.16 93 LEU A CA 1
ATOM 680 C C . LEU A 1 93 ? 8.169 13.981 16.042 1.00 58.16 93 LEU A C 1
ATOM 682 O O . LEU A 1 93 ? 9.271 14.300 15.542 1.00 58.16 93 LEU A O 1
#

Solvent-accessible surface area (backbone atoms only — not comparable to full-atom values): 5213 Å² total; per-residue (Å²): 80,50,82,68,56,16,56,61,49,42,75,28,66,68,56,50,54,52,52,51,50,28,60,76,69,70,36,76,47,72,35,33,36,51,15,29,70,52,41,44,43,92,78,41,69,85,67,86,51,59,58,29,75,56,94,48,36,39,30,28,62,34,80,97,28,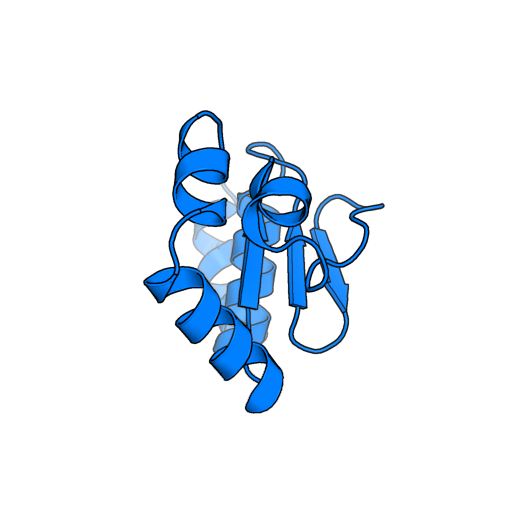44,66,64,42,49,45,53,50,39,29,76,76,65,32,64,72,52,32,55,65,60,45,62,79,50,81,82,117